Protein AF-A0A354RFL7-F1 (afdb_monomer_lite)

Secondary structure (DSSP, 8-state):
---EEEEE-TT--EEEEEEHHHHHHHT--B------EE-TTSPEE-PBPPTT-SSSTT-B-

Sequence (61 aa):
MIEMFDCVDENDCVLGQESREEVHRKGIYHRAVHIFARSDSGKWILQRRSAEKDTEPLLWT

Radius of gyration: 14.9 Å; chains: 1; bounding box: 35×29×35 Å

Structure (mmCIF, N/CA/C/O backbone):
data_AF-A0A354RFL7-F1
#
_entry.id   AF-A0A354RFL7-F1
#
loop_
_atom_site.group_PDB
_atom_site.id
_atom_site.type_symbol
_atom_site.label_atom_id
_atom_site.label_alt_id
_atom_site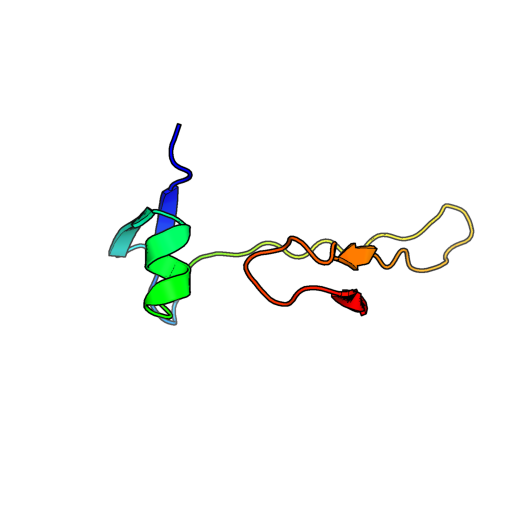.label_comp_id
_atom_site.label_asym_id
_atom_site.label_entity_id
_atom_site.label_seq_id
_atom_site.pdbx_PDB_ins_code
_atom_site.Cartn_x
_atom_site.Cartn_y
_atom_site.Cartn_z
_atom_site.occupancy
_atom_site.B_iso_or_equiv
_atom_site.auth_seq_id
_atom_site.auth_comp_id
_atom_site.auth_asym_id
_atom_site.auth_atom_id
_atom_site.pdbx_PDB_model_num
ATOM 1 N N . MET A 1 1 ? -11.088 18.728 -1.356 1.00 80.69 1 MET A N 1
ATOM 2 C CA . MET A 1 1 ? -11.985 1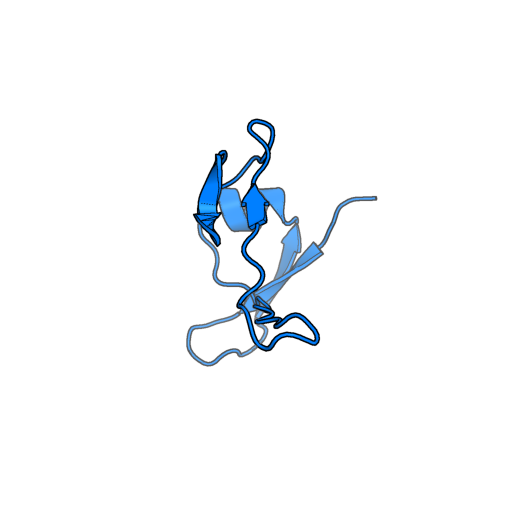7.552 -1.362 1.00 80.69 1 MET A CA 1
ATOM 3 C C . MET A 1 1 ? -11.305 16.481 -0.529 1.00 80.69 1 MET A C 1
ATOM 5 O O . MET A 1 1 ? -10.093 16.360 -0.652 1.00 80.69 1 MET A O 1
ATOM 9 N N . ILE A 1 2 ? -12.033 15.808 0.360 1.00 93.25 2 ILE A N 1
ATOM 10 C CA . ILE A 1 2 ? -11.489 14.735 1.207 1.00 93.25 2 ILE A CA 1
ATOM 11 C C . ILE A 1 2 ? -11.461 13.447 0.373 1.00 93.25 2 ILE A C 1
ATOM 13 O O . ILE A 1 2 ? -12.428 13.165 -0.332 1.00 93.25 2 ILE A O 1
ATOM 17 N N . GLU A 1 3 ? -10.355 12.707 0.413 1.00 96.75 3 GLU A N 1
ATOM 18 C CA . GLU A 1 3 ? -10.243 11.398 -0.240 1.00 96.75 3 GLU A CA 1
ATOM 19 C C . GLU A 1 3 ? -10.957 10.336 0.607 1.00 96.75 3 GLU A C 1
ATOM 21 O O . GLU A 1 3 ? -10.707 10.233 1.810 1.00 96.75 3 GLU A O 1
ATOM 26 N N . MET A 1 4 ? -11.842 9.563 -0.025 1.00 98.06 4 MET A N 1
ATOM 27 C CA . MET A 1 4 ? -12.653 8.523 0.612 1.00 98.06 4 MET A CA 1
ATOM 28 C C . MET A 1 4 ? -12.206 7.147 0.123 1.00 98.06 4 MET A C 1
ATOM 30 O O . MET A 1 4 ? -12.013 6.962 -1.079 1.00 98.06 4 MET A O 1
ATOM 34 N N . PHE A 1 5 ? -12.075 6.192 1.039 1.00 98.31 5 PHE A N 1
ATOM 35 C CA . PHE A 1 5 ? -11.766 4.794 0.746 1.00 98.31 5 PHE A CA 1
ATOM 36 C C . PHE A 1 5 ? -12.968 3.899 1.048 1.00 98.31 5 PHE A C 1
ATOM 38 O O . PHE A 1 5 ? -13.739 4.177 1.966 1.00 98.31 5 PHE A O 1
ATOM 45 N N . ASP A 1 6 ? -13.086 2.798 0.301 1.00 98.44 6 ASP A N 1
ATOM 46 C CA . ASP A 1 6 ? -13.944 1.678 0.684 1.00 98.44 6 ASP A CA 1
ATOM 47 C C . ASP A 1 6 ? -13.295 0.930 1.854 1.00 98.44 6 ASP A C 1
ATOM 49 O O . ASP A 1 6 ? -12.169 0.434 1.738 1.00 98.44 6 ASP A O 1
ATOM 53 N N . CYS A 1 7 ? -14.022 0.825 2.963 1.00 98.56 7 CYS A N 1
ATOM 54 C CA . CYS A 1 7 ? -13.670 -0.039 4.082 1.00 98.56 7 CYS A CA 1
ATOM 55 C C . CYS A 1 7 ? -14.148 -1.458 3.773 1.00 98.56 7 CYS A C 1
ATOM 57 O O . CYS A 1 7 ? -15.305 -1.646 3.381 1.00 98.56 7 CYS A O 1
ATOM 59 N N . VAL A 1 8 ? -13.282 -2.446 3.970 1.00 98.75 8 VAL A N 1
ATOM 60 C CA . VAL A 1 8 ? -13.564 -3.847 3.634 1.00 98.75 8 VAL A CA 1
ATOM 61 C C . VAL A 1 8 ? -13.337 -4.775 4.821 1.00 98.75 8 VAL A C 1
ATOM 63 O O . VAL A 1 8 ? -12.692 -4.396 5.796 1.00 98.75 8 VAL A O 1
ATOM 66 N N . ASP A 1 9 ? -13.888 -5.982 4.755 1.00 98.19 9 ASP A N 1
ATOM 67 C CA . ASP A 1 9 ? -13.491 -7.088 5.631 1.00 98.19 9 ASP A CA 1
ATOM 68 C C . ASP A 1 9 ? -12.299 -7.875 5.049 1.00 98.19 9 ASP A C 1
ATOM 70 O O . ASP A 1 9 ? -11.762 -7.551 3.986 1.00 98.19 9 ASP A O 1
ATOM 74 N N . GLU A 1 10 ? -11.872 -8.933 5.739 1.00 97.44 10 GLU A N 1
ATOM 75 C CA . GLU A 1 10 ? -10.789 -9.817 5.294 1.00 97.44 10 GLU A CA 1
ATOM 76 C C . GLU A 1 10 ? -11.079 -10.588 3.992 1.00 97.44 10 GLU A C 1
ATOM 78 O O . GLU A 1 10 ? -10.160 -11.154 3.400 1.00 97.44 10 GLU A O 1
ATOM 83 N N . ASN A 1 11 ? -12.334 -10.604 3.534 1.00 97.88 11 ASN A N 1
ATOM 84 C CA . ASN A 1 11 ? -12.765 -11.241 2.291 1.00 97.88 11 ASN A CA 1
ATOM 85 C C . ASN A 1 11 ? -12.997 -10.217 1.165 1.00 97.88 11 ASN A C 1
ATOM 87 O O . ASN A 1 11 ? -13.603 -10.556 0.149 1.00 97.88 11 ASN A O 1
ATOM 91 N N . ASP A 1 12 ? -12.524 -8.977 1.338 1.00 97.69 12 ASP A N 1
ATOM 92 C CA . ASP A 1 12 ? -12.681 -7.860 0.398 1.00 97.69 12 ASP A CA 1
ATOM 93 C C . ASP A 1 12 ? -14.148 -7.450 0.134 1.00 97.69 12 ASP A C 1
ATOM 95 O O . ASP A 1 12 ? -14.487 -6.856 -0.898 1.00 97.69 12 ASP A O 1
ATOM 99 N N . CYS A 1 13 ? -15.054 -7.729 1.076 1.00 98.38 13 CYS A N 1
ATOM 100 C CA . CYS A 1 13 ? -16.438 -7.270 0.989 1.00 98.38 13 CYS A CA 1
ATOM 101 C C . CYS A 1 13 ? -16.546 -5.832 1.507 1.00 98.38 13 CYS A C 1
ATOM 103 O O . CYS A 1 13 ? -16.102 -5.532 2.612 1.00 98.38 13 CYS A O 1
ATOM 105 N N . VAL A 1 14 ? -17.158 -4.930 0.728 1.00 98.44 14 VAL A N 1
ATOM 106 C CA . VAL A 1 14 ? -17.336 -3.523 1.137 1.00 98.44 14 VAL A CA 1
ATOM 107 C C . VAL A 1 14 ? -18.343 -3.423 2.277 1.00 98.44 14 VAL A C 1
ATOM 109 O O . VAL A 1 14 ? -19.489 -3.847 2.139 1.00 98.44 14 VAL A O 1
ATOM 112 N N . LEU A 1 15 ? -17.924 -2.792 3.372 1.00 98.19 15 LEU A N 1
ATOM 113 C CA . LEU A 1 15 ? -18.748 -2.530 4.554 1.00 98.19 15 LEU A CA 1
ATOM 114 C C . LEU A 1 15 ? -19.248 -1.078 4.611 1.00 98.19 15 LEU A C 1
ATOM 116 O O . LEU A 1 15 ? -20.222 -0.779 5.299 1.00 98.19 15 LEU A O 1
ATOM 120 N N . GLY A 1 16 ? -18.580 -0.170 3.898 1.00 98.12 16 GLY A N 1
ATOM 121 C CA . GLY A 1 16 ? -18.899 1.253 3.865 1.00 98.12 16 GLY A CA 1
ATOM 122 C C . GLY A 1 16 ? -17.738 2.082 3.329 1.00 98.12 16 GLY A C 1
ATOM 123 O O . GLY A 1 16 ? -16.808 1.543 2.732 1.00 98.12 16 GLY A O 1
ATOM 124 N N . GLN A 1 17 ? -17.790 3.392 3.564 1.00 98.31 17 GLN A N 1
ATOM 125 C CA . GLN A 1 17 ? -16.737 4.325 3.169 1.00 98.31 17 GLN A CA 1
ATOM 126 C C . GLN A 1 17 ? -16.346 5.238 4.323 1.00 98.31 17 GLN A C 1
ATOM 128 O O . GLN A 1 17 ? -17.190 5.625 5.131 1.00 98.31 17 GLN A O 1
ATOM 133 N N . GLU A 1 18 ? -15.072 5.605 4.365 1.00 98.31 18 GLU A N 1
ATOM 134 C CA . GLU A 1 18 ? -14.504 6.510 5.361 1.00 98.31 18 GLU A CA 1
ATOM 135 C C . GLU A 1 18 ? -13.343 7.304 4.738 1.00 98.31 18 GLU A C 1
ATOM 137 O O . GLU A 1 18 ? -12.793 6.927 3.700 1.00 98.31 18 GLU A O 1
ATOM 142 N N . SER A 1 19 ? -12.991 8.442 5.330 1.00 97.88 19 SER A N 1
ATOM 143 C CA . SER A 1 19 ? -11.859 9.249 4.879 1.00 97.88 19 SER A CA 1
ATOM 144 C C . SER A 1 19 ? -10.533 8.491 4.999 1.00 97.88 19 SER A C 1
ATOM 146 O O . SER A 1 19 ? -10.301 7.754 5.960 1.00 97.88 19 SER A O 1
ATOM 148 N N . ARG A 1 20 ? -9.613 8.716 4.052 1.00 97.12 20 ARG A N 1
ATOM 149 C CA . ARG A 1 20 ? -8.270 8.105 4.064 1.00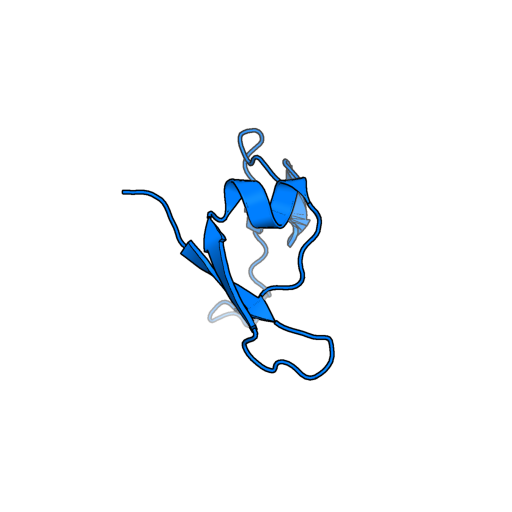 97.12 20 ARG A CA 1
ATOM 150 C C . ARG A 1 20 ? -7.524 8.342 5.381 1.00 97.12 20 ARG A C 1
ATOM 152 O O . ARG A 1 20 ? -6.835 7.448 5.870 1.00 97.12 20 ARG A O 1
ATOM 159 N N . GLU A 1 21 ? -7.640 9.548 5.935 1.00 96.12 21 GLU A N 1
ATOM 160 C CA . GLU A 1 21 ? -7.024 9.905 7.217 1.00 96.12 21 GLU A CA 1
ATOM 161 C C . GLU A 1 21 ? -7.516 8.981 8.334 1.00 96.12 21 GLU A C 1
ATOM 163 O O . GLU A 1 21 ? -6.717 8.383 9.052 1.00 96.12 21 GLU A O 1
ATOM 168 N N . GLU A 1 22 ? -8.831 8.816 8.441 1.00 97.44 22 GLU A N 1
ATOM 169 C CA . GLU A 1 22 ? -9.448 8.039 9.503 1.00 97.44 22 GLU A CA 1
ATOM 170 C C . GLU A 1 22 ? -9.201 6.534 9.350 1.00 97.44 22 GLU A C 1
ATOM 172 O O . GLU A 1 22 ? -8.933 5.849 10.341 1.00 97.44 22 GLU A O 1
ATOM 177 N N . VAL A 1 23 ? -9.213 6.035 8.111 1.00 97.75 23 VAL A N 1
ATOM 178 C CA . VAL A 1 23 ? -8.873 4.648 7.781 1.00 97.75 23 VAL A CA 1
ATOM 179 C C . VAL A 1 23 ? -7.465 4.298 8.263 1.00 97.75 23 VAL A C 1
ATOM 181 O O . VAL A 1 23 ? -7.296 3.323 8.998 1.00 97.75 23 VAL A O 1
ATOM 184 N N . HIS A 1 24 ? -6.460 5.117 7.935 1.00 96.12 24 HIS A N 1
ATOM 185 C CA . HIS A 1 24 ? -5.088 4.879 8.388 1.00 96.12 24 HIS A CA 1
ATOM 186 C C . HIS A 1 24 ? -4.916 5.102 9.893 1.00 96.12 24 HIS A C 1
ATOM 188 O O . HIS A 1 24 ? -4.211 4.335 10.546 1.00 96.12 24 HIS A O 1
ATOM 194 N N . ARG A 1 25 ? -5.578 6.113 10.470 1.00 95.69 25 ARG A N 1
ATOM 195 C CA . ARG A 1 25 ? -5.507 6.405 11.910 1.00 95.69 25 ARG A CA 1
ATOM 196 C C . ARG A 1 25 ? -6.052 5.258 12.762 1.00 95.69 25 ARG A C 1
ATOM 198 O O . ARG A 1 25 ? -5.517 4.992 13.836 1.00 95.69 25 ARG A O 1
ATOM 205 N N . LYS A 1 26 ? -7.122 4.601 12.305 1.00 96.56 26 LYS A N 1
ATOM 206 C CA . LYS A 1 26 ? -7.776 3.487 13.009 1.00 96.56 26 LYS A CA 1
ATOM 207 C C . LYS A 1 26 ? -7.275 2.102 12.590 1.00 96.56 26 LYS A C 1
ATOM 209 O O . LYS A 1 26 ? -7.650 1.129 13.237 1.00 96.56 26 LYS A O 1
ATOM 214 N N . GLY A 1 27 ? -6.466 1.998 11.535 1.00 95.50 27 GLY A N 1
ATOM 215 C CA . GLY A 1 27 ? -6.031 0.710 10.986 1.00 95.50 27 GLY A CA 1
ATOM 216 C C . GLY A 1 27 ? -7.184 -0.109 10.396 1.00 95.50 27 GLY A C 1
ATOM 217 O O . GLY A 1 27 ? -7.200 -1.329 10.532 1.00 95.50 27 GLY A O 1
ATOM 218 N N . ILE A 1 28 ? -8.171 0.558 9.791 1.00 97.88 28 ILE A N 1
ATOM 219 C CA . ILE A 1 28 ? -9.305 -0.105 9.134 1.00 97.88 28 ILE A CA 1
ATOM 220 C C . ILE A 1 28 ? -8.816 -0.741 7.830 1.00 97.88 28 ILE A C 1
ATOM 222 O O . ILE A 1 28 ? -8.052 -0.122 7.089 1.00 97.88 28 ILE A O 1
ATOM 226 N N . TYR A 1 29 ? -9.270 -1.957 7.523 1.00 98.19 29 TYR A N 1
ATOM 227 C CA . TYR A 1 29 ? -8.978 -2.578 6.236 1.00 98.19 29 TYR A CA 1
ATOM 228 C C . TYR A 1 29 ? -9.630 -1.803 5.092 1.00 98.19 29 TYR A C 1
ATOM 230 O O . TYR A 1 29 ? -10.810 -1.457 5.131 1.00 98.19 29 TYR A O 1
ATOM 238 N N . HIS A 1 30 ? -8.842 -1.550 4.055 1.00 98.00 30 HIS A N 1
ATOM 239 C CA . HIS A 1 30 ? -9.274 -0.886 2.837 1.00 98.00 30 HIS A CA 1
ATOM 240 C C . HIS A 1 30 ? -8.556 -1.496 1.637 1.00 98.00 30 HIS A C 1
ATOM 242 O O . HIS A 1 30 ? -7.484 -2.095 1.765 1.00 98.00 30 HIS A O 1
ATOM 248 N N . ARG A 1 31 ? -9.124 -1.312 0.446 1.00 97.69 31 ARG A N 1
ATOM 249 C CA . ARG A 1 31 ? -8.484 -1.754 -0.797 1.00 97.69 31 ARG A CA 1
ATOM 250 C C . ARG A 1 31 ? -7.234 -0.934 -1.099 1.00 97.69 31 ARG A C 1
ATOM 252 O O . ARG A 1 31 ? -7.184 0.271 -0.846 1.00 97.69 31 ARG A O 1
ATOM 259 N N . ALA A 1 32 ? -6.247 -1.587 -1.702 1.00 95.81 32 ALA A N 1
ATOM 260 C CA . ALA A 1 32 ? -5.024 -0.961 -2.184 1.00 95.81 32 ALA A CA 1
ATOM 261 C C . ALA A 1 32 ? -4.594 -1.577 -3.521 1.00 95.81 32 ALA A C 1
ATOM 263 O O . ALA A 1 32 ? -4.900 -2.730 -3.822 1.00 95.81 32 ALA A O 1
ATOM 264 N N . VAL A 1 33 ? -3.865 -0.800 -4.322 1.00 96.12 33 VAL A N 1
ATOM 265 C CA . VAL A 1 33 ? -3.271 -1.252 -5.585 1.00 96.12 33 VAL A CA 1
ATOM 266 C C . VAL A 1 33 ? -1.766 -1.035 -5.516 1.00 96.12 33 VAL A C 1
ATOM 268 O O . VAL A 1 33 ? -1.307 0.066 -5.216 1.00 96.12 33 VAL A O 1
ATOM 271 N N . HIS A 1 34 ? -1.002 -2.076 -5.842 1.00 95.94 34 HIS A N 1
ATOM 272 C CA . HIS A 1 34 ? 0.449 -2.005 -6.000 1.00 95.94 34 HIS A CA 1
ATOM 273 C C . HIS A 1 34 ? 0.811 -2.180 -7.472 1.00 95.94 34 HIS A C 1
ATOM 275 O O . HIS A 1 34 ? 0.313 -3.087 -8.140 1.00 95.94 34 HIS A O 1
ATOM 281 N N . ILE A 1 35 ? 1.683 -1.311 -7.981 1.00 96.81 35 ILE A N 1
ATOM 282 C CA . ILE A 1 35 ? 2.124 -1.332 -9.376 1.00 96.81 35 ILE A CA 1
ATOM 283 C C . ILE A 1 35 ? 3.600 -1.708 -9.408 1.00 96.81 35 ILE A C 1
ATOM 285 O O . ILE A 1 35 ? 4.430 -1.032 -8.808 1.00 96.81 35 ILE A O 1
ATOM 289 N N . PHE A 1 36 ? 3.924 -2.755 -10.163 1.00 97.31 36 PHE A N 1
ATOM 290 C CA . PHE A 1 36 ? 5.297 -3.159 -10.444 1.00 97.31 36 PHE A CA 1
ATOM 291 C C . PHE A 1 36 ? 5.640 -2.782 -11.882 1.00 97.31 36 PHE A C 1
ATOM 293 O O . PHE A 1 36 ? 5.012 -3.269 -12.821 1.00 97.31 36 PHE A O 1
ATOM 300 N N . ALA A 1 37 ? 6.644 -1.924 -12.059 1.00 97.12 37 ALA A N 1
ATOM 301 C CA . ALA A 1 37 ? 7.034 -1.410 -13.367 1.00 97.12 37 ALA A CA 1
ATOM 302 C C . ALA A 1 37 ? 8.491 -1.742 -13.697 1.00 97.12 37 ALA A C 1
ATOM 304 O O . ALA A 1 37 ? 9.363 -1.770 -12.824 1.00 97.12 37 ALA A O 1
ATOM 305 N N . ARG A 1 38 ? 8.760 -1.963 -14.986 1.00 98.19 38 ARG A N 1
ATOM 306 C CA . ARG A 1 38 ? 10.112 -2.133 -15.522 1.00 98.19 38 ARG A CA 1
ATOM 307 C C . ARG A 1 38 ? 10.396 -1.090 -16.594 1.00 98.19 38 ARG A C 1
ATOM 309 O O . ARG A 1 38 ? 9.487 -0.686 -17.310 1.00 98.19 38 ARG A O 1
ATOM 316 N N . SER A 1 39 ? 11.653 -0.675 -16.702 1.00 97.19 39 SER A N 1
ATOM 317 C CA . SER A 1 39 ? 12.141 0.122 -17.829 1.00 97.19 39 SER A CA 1
ATOM 318 C C . SER A 1 39 ? 12.214 -0.716 -19.109 1.00 97.19 39 SER A C 1
ATOM 320 O O . SER A 1 39 ? 12.259 -1.946 -19.045 1.00 97.19 39 SER A O 1
ATOM 322 N N . ASP A 1 40 ? 12.367 -0.061 -20.261 1.00 97.56 40 ASP A N 1
ATOM 323 C CA . ASP A 1 40 ? 12.608 -0.732 -21.552 1.00 97.56 40 ASP A CA 1
ATOM 324 C C . ASP A 1 40 ? 13.864 -1.622 -21.536 1.00 97.56 40 ASP A C 1
ATOM 326 O O . ASP A 1 40 ? 13.953 -2.621 -22.242 1.00 97.56 40 ASP A O 1
ATOM 330 N N . SER A 1 41 ? 14.832 -1.298 -20.673 1.00 97.62 41 SER A N 1
ATOM 331 C CA . SER A 1 41 ? 16.029 -2.111 -20.419 1.00 97.62 41 SER A CA 1
ATOM 332 C C . SER A 1 41 ? 15.804 -3.287 -19.455 1.00 97.62 41 SER A C 1
ATOM 334 O O . SER A 1 41 ? 16.762 -3.953 -19.065 1.00 97.62 41 SER A O 1
ATOM 336 N N . GLY A 1 42 ? 14.560 -3.540 -19.040 1.00 97.56 42 GLY A N 1
ATOM 337 C CA . GLY A 1 42 ? 14.159 -4.664 -18.192 1.00 97.56 42 GLY A CA 1
ATOM 338 C C . GLY A 1 42 ? 14.451 -4.501 -16.697 1.00 97.56 42 GLY A C 1
ATOM 339 O O . GLY A 1 42 ? 14.258 -5.455 -15.942 1.00 97.56 42 GLY A O 1
ATOM 340 N N . LYS A 1 43 ? 14.905 -3.327 -16.242 1.00 98.06 43 LYS A N 1
ATOM 341 C CA . LYS A 1 43 ? 15.215 -3.070 -14.826 1.00 98.06 43 LYS A CA 1
ATOM 342 C C . LYS A 1 43 ? 13.956 -2.683 -14.060 1.00 98.06 43 LYS A C 1
ATOM 344 O O . LYS A 1 43 ? 13.119 -1.962 -14.591 1.00 98.06 43 LYS A O 1
ATOM 349 N N . TRP A 1 44 ? 13.844 -3.114 -12.806 1.00 97.62 44 TRP A N 1
ATOM 350 C CA . TRP A 1 44 ? 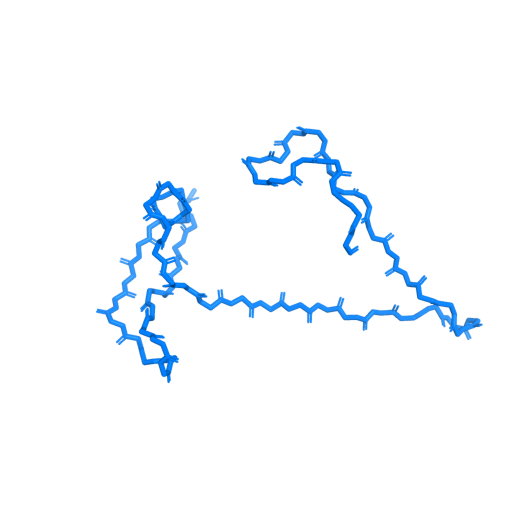12.774 -2.661 -11.916 1.00 97.62 44 TRP A CA 1
ATOM 351 C C . TRP A 1 44 ? 12.897 -1.170 -11.612 1.00 97.62 44 TRP A C 1
ATOM 353 O O . TRP A 1 44 ? 13.994 -0.667 -11.363 1.00 97.62 44 TRP A O 1
ATOM 363 N N . ILE A 1 45 ? 11.757 -0.487 -11.612 1.00 97.44 45 ILE A N 1
ATOM 364 C CA . ILE A 1 45 ? 11.640 0.898 -11.169 1.00 97.44 45 ILE A CA 1
ATOM 365 C C . ILE A 1 45 ? 11.148 0.862 -9.723 1.00 97.44 45 ILE A C 1
ATOM 367 O O . ILE A 1 45 ? 10.078 0.325 -9.456 1.00 97.44 45 ILE A O 1
ATOM 371 N N . LEU A 1 46 ? 11.943 1.418 -8.809 1.00 97.56 46 LEU A N 1
ATOM 372 C CA . LEU A 1 46 ? 11.602 1.553 -7.393 1.00 97.56 46 LEU A CA 1
ATOM 373 C C . LEU A 1 46 ? 11.473 3.027 -7.038 1.00 97.56 46 LEU A C 1
ATOM 375 O O . LEU A 1 46 ? 12.303 3.845 -7.449 1.00 97.56 46 LEU A O 1
ATOM 379 N N . GLN A 1 47 ? 10.466 3.355 -6.238 1.00 97.00 47 GLN A N 1
ATOM 380 C CA . GLN A 1 47 ? 10.305 4.690 -5.686 1.00 97.00 47 GLN A CA 1
ATOM 381 C C . GLN A 1 47 ? 10.838 4.736 -4.254 1.00 97.00 47 GLN A C 1
ATOM 383 O O . GLN A 1 47 ? 10.592 3.842 -3.449 1.00 97.00 47 GLN A O 1
ATOM 388 N N . ARG A 1 48 ? 11.517 5.830 -3.898 1.00 98.12 48 ARG A N 1
ATOM 389 C CA . ARG A 1 48 ? 11.675 6.215 -2.493 1.00 98.12 48 ARG A CA 1
ATOM 390 C C . ARG A 1 48 ? 10.623 7.260 -2.167 1.00 98.12 48 ARG A C 1
ATOM 392 O O . ARG A 1 48 ? 10.590 8.316 -2.799 1.00 98.12 48 ARG A O 1
ATOM 399 N N . ARG A 1 49 ? 9.770 6.973 -1.188 1.00 98.12 49 ARG A N 1
ATOM 400 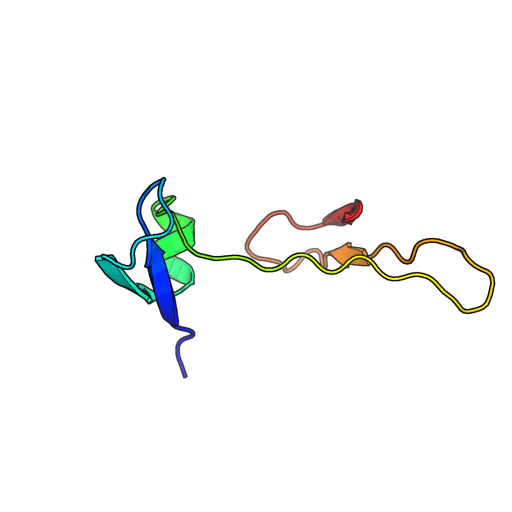C CA . ARG A 1 49 ? 8.711 7.891 -0.752 1.00 98.12 49 ARG A CA 1
ATOM 401 C C . ARG A 1 49 ? 9.307 9.187 -0.189 1.00 98.12 49 ARG A C 1
ATOM 403 O O . ARG A 1 49 ? 10.399 9.186 0.378 1.00 98.12 49 ARG A O 1
ATOM 410 N N . SER A 1 50 ? 8.576 10.295 -0.332 1.00 98.31 50 SER A N 1
ATOM 411 C CA . SER A 1 50 ? 8.942 11.580 0.284 1.00 98.31 50 SER A CA 1
ATOM 412 C C . SER A 1 50 ? 9.007 11.464 1.813 1.00 98.31 50 SER A C 1
ATOM 414 O O . SER A 1 50 ? 8.315 10.636 2.408 1.00 98.31 50 SER A O 1
ATOM 416 N N . ALA A 1 51 ? 9.807 12.325 2.445 1.00 98.31 51 ALA A N 1
ATOM 417 C CA . ALA A 1 51 ? 9.827 12.489 3.898 1.00 98.31 51 ALA A CA 1
ATOM 418 C C . ALA A 1 51 ? 8.496 13.036 4.449 1.00 98.31 51 ALA A C 1
ATOM 420 O O . ALA A 1 51 ? 8.176 12.811 5.608 1.00 98.31 51 ALA A O 1
ATOM 421 N N . GLU A 1 52 ? 7.721 13.730 3.614 1.00 97.81 52 GLU A N 1
ATOM 422 C CA . GLU A 1 52 ? 6.454 14.376 3.990 1.00 97.81 52 GLU A CA 1
ATOM 423 C C . GLU A 1 52 ? 5.246 13.432 3.907 1.00 97.81 52 GLU A C 1
ATOM 425 O O . GLU A 1 52 ? 4.109 13.849 4.118 1.00 97.81 52 GLU A O 1
ATOM 430 N N . LYS A 1 53 ? 5.458 12.157 3.557 1.00 95.25 53 LYS A N 1
ATOM 431 C CA . LYS A 1 53 ? 4.371 11.181 3.556 1.00 95.25 53 LYS A CA 1
ATOM 432 C C . LYS A 1 53 ? 3.898 10.923 4.986 1.00 95.25 53 LYS A C 1
ATOM 434 O O . LYS A 1 53 ? 4.692 10.627 5.870 1.00 95.25 53 LYS A O 1
ATOM 439 N N . ASP A 1 54 ? 2.583 10.962 5.160 1.00 91.75 54 ASP A N 1
ATOM 440 C CA . ASP A 1 54 ? 1.876 10.665 6.410 1.00 91.75 54 ASP A CA 1
ATOM 441 C C . ASP A 1 54 ? 2.079 9.220 6.893 1.00 91.75 54 ASP A C 1
ATOM 443 O O . ASP A 1 54 ? 2.067 8.933 8.084 1.00 91.75 54 ASP A O 1
ATOM 447 N N . THR A 1 55 ? 2.284 8.313 5.943 1.00 92.56 55 THR A N 1
ATOM 448 C CA . THR A 1 55 ? 2.481 6.879 6.147 1.00 92.56 55 THR A CA 1
ATOM 449 C C . THR A 1 55 ? 3.824 6.473 5.557 1.00 92.56 55 THR A C 1
ATOM 451 O O . THR A 1 55 ? 4.118 6.794 4.400 1.00 92.56 55 THR A O 1
ATOM 454 N N . GLU A 1 56 ? 4.638 5.773 6.347 1.00 94.62 56 GLU A N 1
ATOM 455 C CA . GLU A 1 56 ? 5.912 5.174 5.918 1.00 94.62 56 GLU A CA 1
ATOM 456 C C . GLU A 1 56 ? 6.801 6.129 5.085 1.00 94.62 56 GLU A C 1
ATOM 458 O O . GLU A 1 56 ? 7.102 5.861 3.911 1.00 94.62 56 GLU A O 1
ATOM 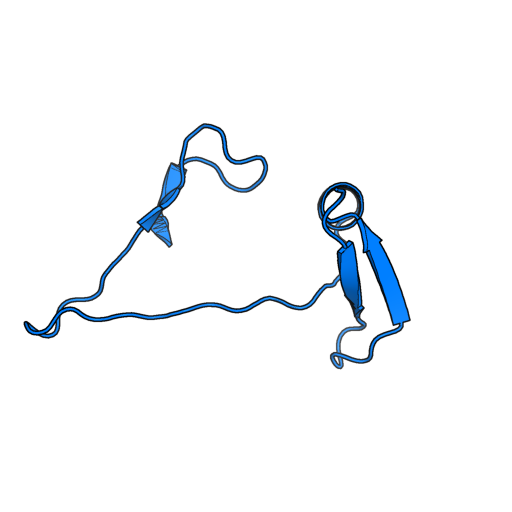463 N N . PRO A 1 57 ? 7.188 7.296 5.633 1.00 97.69 57 PRO A N 1
ATOM 464 C CA . PRO A 1 57 ? 8.069 8.223 4.932 1.00 97.69 57 PRO A CA 1
ATOM 465 C C . PRO A 1 57 ? 9.433 7.579 4.657 1.00 97.69 57 PRO A C 1
ATOM 467 O O . PRO A 1 57 ? 9.917 6.755 5.430 1.00 97.69 57 PRO A O 1
ATOM 470 N N . LEU A 1 58 ? 10.071 7.972 3.548 1.00 97.94 58 LEU A N 1
ATOM 471 C CA . LEU A 1 58 ? 11.392 7.488 3.103 1.00 97.94 58 LEU A CA 1
ATOM 472 C C . LEU A 1 58 ? 11.502 5.990 2.763 1.00 97.94 58 LEU A C 1
ATOM 474 O O . LEU A 1 58 ? 12.583 5.550 2.362 1.00 97.94 58 LEU A O 1
ATOM 478 N N . LEU A 1 59 ? 10.413 5.222 2.858 1.00 98.12 59 LEU A N 1
ATOM 479 C CA . LEU A 1 59 ? 10.391 3.815 2.467 1.00 98.12 59 LEU A CA 1
ATOM 480 C C . LEU A 1 59 ? 10.655 3.659 0.960 1.00 98.12 59 LEU A C 1
ATOM 482 O O . LEU A 1 59 ? 10.137 4.419 0.133 1.00 98.12 59 LEU A O 1
ATOM 486 N N . TRP A 1 60 ? 11.460 2.653 0.622 1.00 97.50 60 TRP A N 1
ATOM 487 C CA . TRP A 1 60 ? 11.637 2.165 -0.742 1.00 97.50 60 TRP A CA 1
ATOM 488 C C . TRP A 1 60 ? 10.575 1.110 -1.041 1.00 97.50 60 TRP A C 1
ATOM 490 O O . TRP A 1 60 ? 10.493 0.115 -0.323 1.00 97.50 60 TRP A O 1
ATOM 500 N N . THR A 1 61 ? 9.777 1.335 -2.081 1.00 95.44 61 THR A N 1
ATOM 501 C CA . THR A 1 61 ? 8.690 0.445 -2.512 1.00 95.44 61 THR A CA 1
ATOM 502 C C . THR A 1 61 ? 8.458 0.532 -4.014 1.00 95.44 61 THR A C 1
ATOM 504 O O . THR A 1 61 ? 9.088 1.393 -4.675 1.00 95.44 61 THR A O 1
#

Foldseek 3Di:
DFDKFFFADPVRHGPDIDGPVVCVVVVTDTDDDDDWDADPVGHTDWDQADQPDPPDHRDID

pLDDT: mean 96.92, std 2.53, range [80.69, 98.75]